Protein AF-A0A7C2REC6-F1 (afdb_monomer)

Radius of gyration: 18.26 Å; Cα contacts (8 Å, |Δi|>4): 108; chains: 1; bounding box: 52×28×47 Å

Sequence (125 aa):
MFRLRLKLELTFQQAFAVTCYAYLPFVLALILAFVVVLIKDPTSMQNPPMPNLGALLKPKATPAWLMGLATSIGVFPIWVLVLLATGFSAAARGLTWLKAFTWVVVIWVVWLLVKTGGIVISSYM

Foldseek 3Di:
DDPDPPQWPFDPVLLVVLLVVLLVLVVVVVVVLVVCVVVDDPVPVPDRPAFWQLSVDDPVVDDQLVSLVRRCGGDSNVSSLLSQLVSSCVRIPPQDSVNSSVVSVVVVVVVSVVVSVVSVVVVVD

Structure (mmCIF, N/CA/C/O backbone):
data_AF-A0A7C2REC6-F1
#
_entry.id   AF-A0A7C2REC6-F1
#
loop_
_atom_site.group_PDB
_atom_site.id
_atom_site.type_symbol
_atom_site.label_atom_id
_atom_site.label_alt_id
_atom_site.label_comp_id
_atom_site.label_asym_id
_atom_site.label_entity_id
_atom_site.label_seq_id
_atom_site.pdbx_PDB_ins_code
_atom_site.Cartn_x
_atom_site.Cartn_y
_atom_site.Cartn_z
_atom_site.occupancy
_atom_site.B_iso_or_eq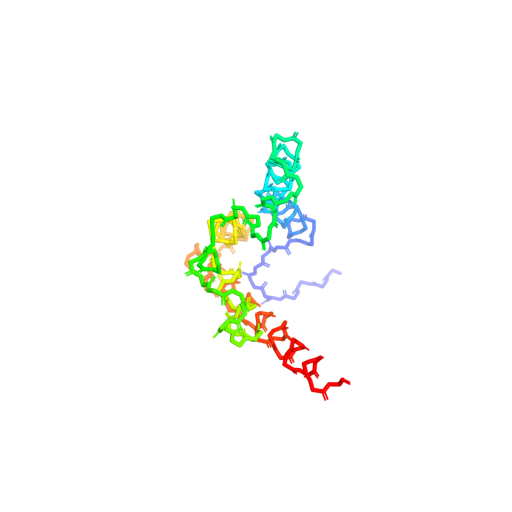uiv
_atom_site.auth_seq_id
_atom_site.auth_comp_id
_atom_site.auth_asym_id
_atom_site.auth_atom_id
_atom_site.pdbx_PDB_model_num
ATOM 1 N N . MET A 1 1 ? -32.490 5.037 11.040 1.00 40.16 1 MET A N 1
ATOM 2 C CA . MET A 1 1 ? -31.263 4.712 11.806 1.00 40.16 1 MET A CA 1
ATOM 3 C C . MET A 1 1 ? -31.004 3.206 11.693 1.00 40.16 1 MET A C 1
ATOM 5 O O . MET A 1 1 ? -31.470 2.446 12.528 1.00 40.16 1 MET A O 1
ATOM 9 N N . PHE A 1 2 ? -30.358 2.744 10.614 1.00 46.75 2 PHE A N 1
ATOM 10 C CA . PHE A 1 2 ? -30.145 1.310 10.360 1.00 46.75 2 PHE A CA 1
ATOM 11 C C . PHE A 1 2 ? -28.766 0.904 10.894 1.00 46.75 2 PHE A C 1
ATOM 13 O O . PHE A 1 2 ? -27.743 1.145 10.261 1.00 46.75 2 PHE A O 1
ATOM 20 N N . ARG A 1 3 ? -28.727 0.360 12.116 1.00 44.47 3 ARG A N 1
ATOM 21 C CA . ARG A 1 3 ? -27.504 -0.170 12.738 1.00 44.47 3 ARG A CA 1
ATOM 22 C C . ARG A 1 3 ? -27.352 -1.639 12.348 1.00 44.47 3 ARG A C 1
ATOM 24 O O . ARG A 1 3 ? -27.754 -2.533 13.090 1.00 44.47 3 ARG A O 1
ATOM 31 N N . LEU A 1 4 ? -26.801 -1.874 11.159 1.00 55.62 4 LEU A N 1
ATOM 32 C CA . LEU A 1 4 ? -26.419 -3.205 10.694 1.00 55.62 4 LEU A CA 1
ATOM 33 C C . LEU A 1 4 ? -25.227 -3.667 11.542 1.00 55.62 4 LEU A C 1
ATOM 35 O O . LEU A 1 4 ? -24.167 -3.048 11.537 1.00 55.62 4 LEU A O 1
ATOM 39 N N . ARG A 1 5 ? -25.440 -4.716 12.343 1.00 48.72 5 ARG A N 1
ATOM 40 C CA . ARG A 1 5 ? -24.487 -5.267 13.318 1.00 48.72 5 ARG A CA 1
ATOM 41 C C . ARG A 1 5 ? -23.332 -6.036 12.655 1.00 48.72 5 ARG A C 1
ATOM 43 O O . ARG A 1 5 ? -23.052 -7.170 13.026 1.00 48.72 5 ARG A O 1
ATOM 50 N N . LEU A 1 6 ? -22.620 -5.414 11.724 1.00 55.06 6 LEU A N 1
ATOM 51 C CA . LEU A 1 6 ? -21.215 -5.738 11.495 1.00 55.06 6 LEU A CA 1
ATOM 52 C C . LEU A 1 6 ? -20.456 -4.904 12.529 1.00 55.06 6 LEU A C 1
ATOM 54 O O . LEU A 1 6 ? -20.422 -3.684 12.423 1.00 55.06 6 LEU A O 1
ATOM 58 N N . LYS A 1 7 ? -19.957 -5.531 13.604 1.00 52.06 7 LYS A N 1
ATOM 59 C CA . LYS A 1 7 ? -19.240 -4.877 14.722 1.00 52.06 7 LYS A CA 1
ATOM 60 C C . LYS A 1 7 ? -17.866 -4.327 14.289 1.00 52.06 7 LYS A C 1
ATOM 62 O O . LYS A 1 7 ? -16.849 -4.643 14.892 1.00 52.06 7 LYS A O 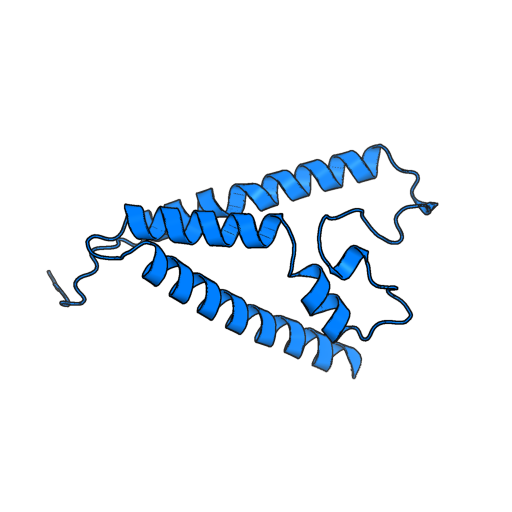1
ATOM 67 N N . LEU A 1 8 ? -17.834 -3.530 13.231 1.00 59.31 8 LEU A N 1
ATOM 68 C CA . LEU A 1 8 ? -16.699 -2.729 12.828 1.00 59.31 8 LEU A CA 1
ATOM 69 C C . LEU A 1 8 ? -17.244 -1.346 12.474 1.00 59.31 8 LEU A C 1
ATOM 71 O O . LEU A 1 8 ? -17.739 -1.118 11.374 1.00 59.31 8 LEU A O 1
ATOM 75 N N . GLU A 1 9 ? -17.238 -0.441 13.451 1.00 70.50 9 GLU A N 1
ATOM 76 C CA . GLU A 1 9 ? -17.633 0.956 13.252 1.00 70.50 9 GLU A CA 1
ATOM 77 C C . GLU A 1 9 ? -16.533 1.674 12.454 1.00 70.50 9 GLU A C 1
ATOM 79 O O . GLU A 1 9 ? -15.716 2.387 13.027 1.00 70.50 9 GLU A O 1
ATOM 84 N N . LEU A 1 10 ? -16.468 1.435 11.143 1.00 80.88 10 LEU A N 1
ATOM 85 C CA . LEU A 1 10 ? -15.601 2.168 10.224 1.00 80.88 10 LEU A CA 1
ATOM 86 C C . LEU A 1 10 ? -16.486 2.999 9.293 1.00 80.88 10 LEU A C 1
ATOM 88 O O . LEU A 1 10 ? -17.259 2.454 8.504 1.00 80.88 10 LEU A O 1
ATOM 92 N N . THR A 1 11 ? -16.403 4.323 9.391 1.00 87.94 11 THR A N 1
ATOM 93 C CA . THR A 1 11 ? -17.132 5.206 8.474 1.00 87.94 11 THR A CA 1
ATOM 94 C C . THR A 1 11 ? -16.413 5.291 7.129 1.00 87.94 11 THR A C 1
ATOM 96 O O . THR A 1 11 ? -15.195 5.122 7.043 1.00 87.94 11 THR A O 1
ATOM 99 N N . PHE A 1 12 ? -17.152 5.606 6.062 1.00 87.50 12 PHE A N 1
ATOM 100 C CA . PHE A 1 12 ? -16.550 5.842 4.745 1.00 87.50 12 PHE A CA 1
ATOM 101 C C . PHE A 1 12 ? -15.471 6.934 4.796 1.00 87.50 12 PHE A C 1
ATOM 103 O O . PHE A 1 12 ? -14.403 6.765 4.221 1.00 87.50 12 PHE A O 1
ATOM 110 N N . GLN A 1 13 ? -15.711 8.018 5.540 1.00 90.19 13 GLN A N 1
ATOM 111 C CA . GLN A 1 13 ? -14.751 9.113 5.685 1.00 90.19 13 GLN A CA 1
ATOM 112 C C . GLN A 1 13 ? -13.433 8.647 6.319 1.00 90.19 13 GLN A C 1
ATOM 114 O O . GLN A 1 13 ? -12.364 9.044 5.863 1.00 90.19 13 GLN A O 1
ATOM 119 N N . GLN A 1 14 ? -13.495 7.778 7.333 1.00 91.06 14 GLN A N 1
ATOM 120 C CA . GLN A 1 14 ? -12.300 7.187 7.937 1.00 91.06 14 GLN A CA 1
ATOM 121 C C . GLN A 1 14 ? -11.567 6.281 6.945 1.00 91.06 14 GLN A C 1
ATOM 123 O O . GLN A 1 14 ? -10.355 6.402 6.793 1.00 91.06 14 GLN A O 1
ATOM 128 N N . ALA A 1 15 ? -12.297 5.413 6.237 1.00 91.56 15 ALA A N 1
ATOM 129 C CA . ALA A 1 15 ? -11.717 4.520 5.236 1.00 91.56 15 ALA A CA 1
ATOM 130 C C . ALA A 1 15 ? -11.022 5.294 4.104 1.00 91.56 15 ALA A C 1
ATOM 132 O O . ALA A 1 15 ? -9.902 4.969 3.703 1.00 91.56 15 ALA A O 1
ATOM 133 N N . PHE A 1 16 ? -11.680 6.345 3.619 1.00 93.19 16 PHE A N 1
ATOM 134 C CA . PHE A 1 16 ? -11.171 7.221 2.577 1.00 93.19 16 PHE A CA 1
ATOM 135 C C . PHE A 1 16 ? -9.924 7.975 3.041 1.00 93.19 16 PHE A C 1
ATOM 137 O O . PHE A 1 16 ? -8.908 7.940 2.353 1.00 93.19 16 PHE A O 1
ATOM 144 N N . ALA A 1 17 ? -9.955 8.577 4.235 1.00 95.19 17 ALA A N 1
ATOM 145 C CA . ALA A 1 17 ? -8.797 9.263 4.799 1.00 95.19 17 ALA A CA 1
ATOM 146 C C . ALA A 1 17 ? -7.600 8.311 4.947 1.00 95.19 17 ALA A C 1
ATOM 148 O O . ALA A 1 17 ? -6.519 8.614 4.446 1.00 95.19 17 ALA A O 1
ATOM 149 N N . VAL A 1 18 ? -7.802 7.132 5.553 1.00 96.12 18 VAL A N 1
ATOM 150 C CA . VAL A 1 18 ? -6.758 6.100 5.683 1.00 96.12 18 VAL A CA 1
ATOM 151 C C . VAL A 1 18 ? -6.150 5.767 4.324 1.00 96.12 18 VAL A C 1
ATOM 153 O O . VAL A 1 18 ? -4.930 5.732 4.196 1.00 96.12 18 VAL A O 1
ATOM 156 N N . THR A 1 19 ? -6.985 5.582 3.301 1.00 95.44 19 THR A N 1
ATOM 157 C CA . THR A 1 19 ? -6.520 5.261 1.948 1.00 95.44 19 THR A CA 1
ATOM 158 C C . THR A 1 19 ? -5.693 6.404 1.357 1.00 95.44 19 THR A C 1
ATOM 160 O O . THR A 1 19 ? -4.574 6.170 0.911 1.00 95.44 19 THR A O 1
ATOM 163 N N . CYS A 1 20 ? -6.174 7.648 1.410 1.00 95.88 20 CYS A N 1
ATOM 164 C CA . CYS A 1 20 ? -5.444 8.807 0.889 1.00 95.88 20 CYS A CA 1
ATOM 165 C C . CYS A 1 20 ? -4.057 8.959 1.531 1.00 95.88 20 CYS A C 1
ATOM 167 O O . CYS A 1 20 ? -3.063 9.118 0.824 1.00 95.88 20 CYS A O 1
ATOM 169 N N . TYR A 1 21 ? -3.972 8.857 2.861 1.00 95.94 21 TYR A N 1
ATOM 170 C CA . TYR A 1 21 ? -2.696 8.985 3.569 1.00 95.94 21 TYR A CA 1
ATOM 171 C C . TYR A 1 21 ? -1.774 7.785 3.343 1.00 95.94 21 TYR A C 1
ATOM 173 O O . TYR A 1 21 ? -0.563 7.959 3.215 1.00 95.94 21 TYR A O 1
ATOM 181 N N . ALA A 1 22 ? -2.322 6.573 3.238 1.00 97.12 22 ALA A N 1
ATOM 182 C CA . ALA A 1 22 ? -1.516 5.382 3.007 1.00 97.12 22 ALA A CA 1
ATOM 183 C C . ALA A 1 22 ? -0.850 5.360 1.626 1.00 97.12 22 ALA A C 1
ATOM 185 O O . ALA A 1 22 ? 0.177 4.708 1.478 1.00 97.12 22 ALA A O 1
ATOM 186 N N . TYR A 1 23 ? -1.391 6.080 0.636 1.00 96.00 23 TYR A N 1
ATOM 187 C CA . TYR A 1 23 ? -0.822 6.180 -0.714 1.00 96.00 23 TYR A CA 1
ATOM 188 C C . TYR A 1 23 ? 0.232 7.289 -0.878 1.00 96.00 23 TYR A C 1
ATOM 190 O O . TYR A 1 23 ? 0.867 7.370 -1.932 1.00 96.00 23 TYR A O 1
ATOM 198 N N . LEU A 1 24 ? 0.500 8.100 0.154 1.00 96.06 24 LEU A N 1
ATOM 199 C CA . LEU A 1 24 ? 1.564 9.115 0.122 1.00 96.06 24 LEU A CA 1
ATOM 200 C C . LEU A 1 24 ? 2.955 8.582 -0.280 1.00 96.06 24 LEU A C 1
ATOM 202 O O . LEU A 1 24 ? 3.646 9.286 -1.019 1.00 96.06 24 LEU A O 1
ATOM 206 N N . PRO A 1 25 ? 3.385 7.359 0.097 1.00 94.94 25 PRO A N 1
ATOM 207 C CA . PRO A 1 25 ? 4.646 6.803 -0.388 1.00 94.94 25 PRO A CA 1
ATOM 208 C C . PRO A 1 25 ? 4.747 6.736 -1.916 1.00 94.94 25 PRO A C 1
ATOM 210 O O . PRO A 1 25 ? 5.834 6.922 -2.454 1.00 94.94 25 PRO A O 1
ATOM 213 N N . PHE A 1 26 ? 3.643 6.521 -2.640 1.00 91.94 26 PHE A N 1
ATOM 214 C CA . PHE A 1 26 ? 3.673 6.550 -4.106 1.00 91.94 26 PHE A CA 1
ATOM 215 C C . PHE A 1 26 ? 3.814 7.962 -4.666 1.00 91.94 26 PHE A C 1
ATOM 217 O O . PHE A 1 26 ? 4.474 8.137 -5.687 1.00 91.94 26 PHE A O 1
ATOM 224 N N . VAL A 1 27 ? 3.258 8.971 -3.994 1.00 93.62 27 VAL A N 1
ATOM 225 C CA . VAL A 1 27 ? 3.500 10.375 -4.357 1.00 93.62 27 VAL A CA 1
ATOM 226 C C . VAL A 1 27 ? 4.989 10.695 -4.208 1.00 93.62 27 VAL A C 1
ATOM 228 O O . VAL A 1 27 ? 5.590 11.257 -5.120 1.00 93.62 27 VAL A O 1
ATOM 231 N N . LEU A 1 28 ? 5.613 10.247 -3.113 1.00 92.25 28 LEU A N 1
ATOM 232 C CA . LEU A 1 28 ? 7.061 10.364 -2.922 1.00 92.25 28 LEU A CA 1
ATOM 233 C C . LEU A 1 28 ? 7.845 9.618 -4.010 1.00 92.25 28 LEU A C 1
ATOM 235 O O . LEU A 1 28 ? 8.791 10.173 -4.563 1.00 92.25 28 LEU A O 1
ATOM 239 N N . ALA A 1 29 ? 7.435 8.397 -4.365 1.00 88.38 29 ALA A N 1
ATOM 240 C CA . ALA A 1 29 ? 8.054 7.634 -5.449 1.00 88.38 29 ALA A CA 1
ATOM 241 C C . ALA A 1 29 ? 7.987 8.374 -6.793 1.00 88.38 29 ALA A C 1
ATOM 243 O O . ALA A 1 29 ? 8.950 8.351 -7.554 1.00 88.38 29 ALA A O 1
ATOM 244 N N . LEU A 1 30 ? 6.870 9.048 -7.076 1.00 88.50 30 LEU A N 1
ATOM 245 C CA . LEU A 1 30 ? 6.667 9.800 -8.310 1.00 88.50 30 LEU A CA 1
ATOM 246 C C . LEU A 1 30 ? 7.545 11.056 -8.362 1.00 88.50 30 LEU A C 1
ATOM 248 O O . LEU A 1 30 ? 8.162 11.323 -9.390 1.00 88.50 30 LEU A O 1
ATOM 252 N N . ILE A 1 31 ? 7.672 11.774 -7.242 1.00 91.31 31 ILE A N 1
ATOM 253 C CA . ILE A 1 31 ? 8.596 12.911 -7.117 1.00 91.31 31 ILE A CA 1
ATOM 254 C C . ILE A 1 31 ? 10.044 12.442 -7.311 1.00 91.31 31 ILE A C 1
ATOM 256 O O . ILE A 1 31 ? 10.785 13.044 -8.084 1.00 91.31 31 ILE A O 1
ATOM 260 N N . LEU A 1 32 ? 10.446 11.342 -6.665 1.00 88.31 32 LEU A N 1
ATOM 261 C CA . LEU A 1 32 ? 11.787 10.773 -6.825 1.00 88.31 32 LEU A CA 1
ATOM 262 C C . LEU A 1 32 ? 12.052 10.332 -8.266 1.00 88.31 32 LEU A C 1
ATOM 264 O O . LEU A 1 32 ? 13.110 10.637 -8.810 1.00 88.31 32 LEU A O 1
ATOM 268 N N . ALA A 1 33 ? 11.093 9.659 -8.904 1.00 83.69 33 ALA A N 1
ATOM 269 C CA . ALA A 1 33 ? 11.202 9.267 -10.304 1.00 83.69 33 ALA A CA 1
ATOM 270 C C . ALA A 1 33 ? 11.375 10.492 -11.212 1.00 83.69 33 ALA A C 1
ATOM 272 O O . ALA A 1 33 ? 12.229 10.476 -12.095 1.00 83.69 33 ALA A O 1
ATOM 273 N N . PHE A 1 34 ? 10.632 11.571 -10.957 1.00 85.50 34 PHE A N 1
ATOM 274 C CA . PHE A 1 34 ? 10.766 12.824 -11.696 1.00 85.50 34 PHE A CA 1
ATOM 275 C C . PHE A 1 34 ? 12.161 13.440 -11.529 1.00 85.50 34 PHE A C 1
ATOM 277 O O . PHE A 1 34 ? 12.804 13.783 -12.516 1.00 85.50 34 PHE A O 1
ATOM 284 N N . VAL A 1 35 ? 12.682 13.500 -10.300 1.00 87.81 35 VAL A N 1
ATOM 285 C CA . VAL A 1 35 ? 14.049 13.977 -10.030 1.00 87.81 35 VAL A CA 1
ATOM 286 C C . VAL A 1 35 ? 15.095 13.122 -10.755 1.00 87.81 35 VAL A C 1
ATOM 288 O O . VAL A 1 35 ? 16.016 13.664 -11.359 1.00 87.81 35 VAL A O 1
ATOM 291 N N . VAL A 1 36 ? 14.945 11.794 -10.761 1.00 83.50 36 VAL A N 1
ATOM 292 C CA . VAL A 1 36 ? 15.856 10.891 -11.485 1.00 83.50 36 VAL A CA 1
ATOM 293 C C . VAL A 1 36 ? 15.830 11.156 -12.990 1.00 83.50 36 VAL A C 1
ATOM 295 O O . VAL A 1 36 ? 16.888 11.162 -13.614 1.00 83.50 36 VAL A O 1
ATOM 298 N N . VAL A 1 37 ? 14.649 11.399 -13.564 1.00 83.00 37 VAL A N 1
ATOM 299 C CA . VAL A 1 37 ? 14.488 11.739 -14.987 1.00 83.00 37 VAL A CA 1
ATOM 300 C C . VAL A 1 37 ? 15.195 13.054 -15.329 1.00 83.00 37 VAL A C 1
ATOM 302 O O . VAL A 1 37 ? 15.796 13.152 -16.391 1.00 83.00 37 VAL A O 1
ATOM 305 N N . LEU A 1 38 ? 15.176 14.045 -14.433 1.00 84.88 38 LEU A N 1
ATOM 306 C CA . LEU A 1 38 ? 15.864 15.324 -14.652 1.00 84.88 38 LEU A CA 1
ATOM 307 C C . LEU A 1 38 ? 17.395 15.220 -14.577 1.00 84.88 38 LEU A C 1
ATOM 309 O O . LEU A 1 38 ? 18.086 16.030 -15.186 1.00 84.88 38 LEU A O 1
ATOM 313 N N . ILE A 1 39 ? 17.923 14.260 -13.813 1.00 84.69 39 ILE A N 1
ATOM 314 C CA . ILE A 1 39 ? 19.370 14.112 -13.579 1.00 84.69 39 ILE A CA 1
ATOM 315 C C . ILE A 1 39 ? 20.014 13.135 -14.575 1.00 84.69 39 ILE A C 1
ATOM 317 O O . ILE A 1 39 ? 21.197 13.269 -14.883 1.00 84.69 39 ILE A O 1
ATOM 321 N N . LYS A 1 40 ? 19.278 12.125 -15.057 1.00 75.44 40 LYS A N 1
ATOM 322 C CA . LYS A 1 40 ? 19.823 11.080 -15.936 1.00 75.44 40 LYS A CA 1
ATOM 323 C C . LYS A 1 40 ? 19.679 11.408 -17.420 1.00 75.44 40 LYS A C 1
ATOM 325 O O . LYS A 1 40 ? 18.618 11.830 -17.868 1.00 75.44 40 LYS A O 1
ATOM 330 N N . ASP A 1 41 ? 20.704 11.059 -18.199 1.00 72.94 41 ASP A N 1
ATOM 331 C CA . ASP A 1 41 ? 20.645 11.124 -19.660 1.00 72.94 41 ASP A CA 1
ATOM 332 C C . ASP A 1 41 ? 19.513 10.236 -20.219 1.00 72.94 41 ASP A C 1
ATOM 334 O O . ASP A 1 41 ? 19.376 9.082 -19.780 1.00 72.94 41 ASP A O 1
ATOM 338 N N . PRO A 1 42 ? 18.745 10.695 -21.232 1.00 65.38 42 PRO A N 1
ATOM 339 C CA . PRO A 1 42 ? 17.613 9.956 -21.808 1.00 65.38 42 PRO A CA 1
ATOM 340 C C . PRO A 1 42 ? 17.989 8.564 -22.331 1.00 65.38 42 PRO A C 1
ATOM 342 O O . PRO A 1 42 ? 17.185 7.633 -22.304 1.00 65.38 42 PRO A O 1
ATOM 345 N N . THR A 1 43 ? 19.237 8.399 -22.774 1.00 65.81 43 THR A N 1
ATOM 346 C CA . THR A 1 43 ? 19.788 7.138 -23.290 1.00 65.81 43 THR A CA 1
ATOM 347 C C . THR A 1 43 ? 19.981 6.078 -22.199 1.00 65.81 43 THR A C 1
ATOM 349 O O . THR A 1 43 ? 20.028 4.888 -22.503 1.00 65.81 43 THR A O 1
ATOM 352 N N . SER A 1 44 ? 20.028 6.482 -20.924 1.00 64.19 44 SER A N 1
ATOM 353 C CA . SER A 1 44 ? 20.201 5.600 -19.761 1.00 64.19 44 SER A CA 1
ATOM 354 C C . SER A 1 44 ? 18.881 5.151 -19.107 1.00 64.19 44 SER A C 1
ATOM 356 O O . SER A 1 44 ? 18.900 4.388 -18.139 1.00 64.19 44 SER A O 1
ATOM 358 N N . MET A 1 45 ? 17.725 5.584 -19.632 1.00 58.12 45 MET A N 1
ATOM 359 C CA . MET A 1 45 ? 16.400 5.366 -19.022 1.00 58.12 45 MET A CA 1
ATOM 360 C C . MET A 1 45 ? 15.689 4.066 -19.419 1.00 58.12 45 MET A C 1
ATOM 362 O O . MET A 1 45 ? 14.512 3.895 -19.107 1.00 58.12 45 MET A O 1
ATOM 366 N N . GLN A 1 46 ? 16.370 3.114 -20.064 1.00 60.50 46 GLN A N 1
ATOM 367 C CA . GLN A 1 46 ? 15.740 1.838 -20.442 1.00 60.50 46 GLN A CA 1
ATOM 368 C C . GLN A 1 46 ? 15.197 1.034 -19.248 1.00 60.50 46 GLN A C 1
ATOM 370 O O . GLN A 1 46 ? 14.307 0.214 -19.441 1.00 60.50 46 GLN A O 1
ATOM 375 N N . ASN A 1 47 ? 15.687 1.292 -18.032 1.00 60.81 47 ASN A N 1
ATOM 376 C CA . ASN A 1 47 ? 15.081 0.820 -16.791 1.00 60.81 47 ASN A CA 1
ATOM 377 C C . ASN A 1 47 ? 15.174 1.929 -15.730 1.00 60.81 47 ASN A C 1
ATOM 379 O O . ASN A 1 47 ? 16.268 2.184 -15.216 1.00 60.81 47 ASN A O 1
ATOM 383 N N . PRO A 1 48 ? 14.059 2.591 -15.372 1.00 60.69 48 PRO A N 1
ATOM 384 C CA . PRO A 1 48 ? 14.035 3.491 -14.228 1.00 60.69 48 PRO A CA 1
ATOM 385 C C . PRO A 1 48 ? 14.512 2.730 -12.978 1.00 60.69 48 PRO A C 1
ATOM 387 O O . PRO A 1 48 ? 14.022 1.623 -12.733 1.00 60.69 48 PRO A O 1
ATOM 390 N N . PRO A 1 49 ? 15.452 3.271 -12.181 1.00 63.16 49 PRO A N 1
ATOM 391 C CA . PRO A 1 49 ? 15.935 2.626 -10.965 1.00 63.16 49 PRO A CA 1
ATOM 392 C C . PRO A 1 49 ? 14.872 2.732 -9.868 1.00 63.16 49 PRO A C 1
ATOM 394 O O . PRO A 1 49 ? 14.963 3.542 -8.951 1.00 63.16 49 PRO A O 1
ATOM 397 N N . MET A 1 50 ? 13.820 1.930 -9.989 1.00 67.88 50 MET A N 1
ATOM 398 C CA . MET A 1 50 ? 12.796 1.794 -8.967 1.00 67.88 50 MET A CA 1
ATOM 399 C C . MET A 1 50 ? 13.191 0.625 -8.049 1.00 67.88 50 MET A C 1
ATOM 401 O O . MET A 1 50 ? 13.524 -0.444 -8.563 1.00 67.88 50 MET A O 1
ATOM 405 N N . PRO A 1 51 ? 13.161 0.773 -6.712 1.00 77.75 51 PRO A N 1
ATOM 406 C CA . PRO A 1 51 ? 13.538 -0.287 -5.775 1.00 77.75 51 PRO A CA 1
ATOM 407 C C . PRO A 1 51 ? 12.443 -1.368 -5.696 1.00 77.75 51 PRO A C 1
ATOM 409 O O . PRO A 1 51 ? 11.649 -1.428 -4.751 1.00 77.75 51 PRO A O 1
ATOM 412 N N . ASN A 1 52 ? 12.374 -2.203 -6.732 1.00 84.25 52 ASN A N 1
ATOM 413 C CA . ASN A 1 52 ? 11.475 -3.346 -6.861 1.00 84.25 52 ASN A CA 1
ATOM 414 C C . ASN A 1 52 ? 12.214 -4.558 -7.452 1.00 84.25 52 ASN A C 1
ATOM 416 O O . ASN A 1 52 ? 13.302 -4.424 -8.010 1.00 84.25 52 ASN A O 1
ATOM 420 N N . LEU A 1 53 ? 11.620 -5.747 -7.336 1.00 82.19 53 LEU A N 1
ATOM 421 C CA . LEU A 1 53 ? 12.224 -6.981 -7.852 1.00 82.19 53 LEU A CA 1
ATOM 422 C C . LEU A 1 53 ? 12.343 -6.981 -9.383 1.00 82.19 53 LEU A C 1
ATOM 424 O O . LEU A 1 53 ? 13.235 -7.623 -9.929 1.00 82.19 53 LEU A O 1
ATOM 428 N N . GLY A 1 54 ? 11.483 -6.239 -10.082 1.00 79.94 54 GLY A N 1
ATOM 429 C CA . GLY A 1 54 ? 11.528 -6.090 -11.538 1.00 79.94 54 GLY A CA 1
ATOM 430 C C . GLY A 1 54 ? 12.806 -5.420 -12.043 1.00 79.94 54 GLY A C 1
ATOM 431 O O . GLY A 1 54 ? 13.268 -5.756 -13.128 1.00 79.94 54 GLY A O 1
ATOM 432 N N . ALA A 1 55 ? 13.427 -4.549 -11.244 1.00 80.06 55 ALA A N 1
ATOM 433 C CA . ALA A 1 55 ? 14.704 -3.920 -11.582 1.00 80.06 55 ALA A CA 1
ATOM 434 C C . ALA A 1 55 ? 15.870 -4.924 -11.672 1.00 80.06 55 ALA A C 1
ATOM 436 O O . ALA A 1 55 ? 16.884 -4.627 -12.300 1.00 80.06 55 ALA A O 1
ATOM 437 N N . LEU A 1 56 ? 15.725 -6.113 -11.076 1.00 81.38 56 LEU A N 1
ATOM 438 C CA . LEU A 1 56 ? 16.712 -7.196 -11.149 1.00 81.38 56 LEU A CA 1
ATOM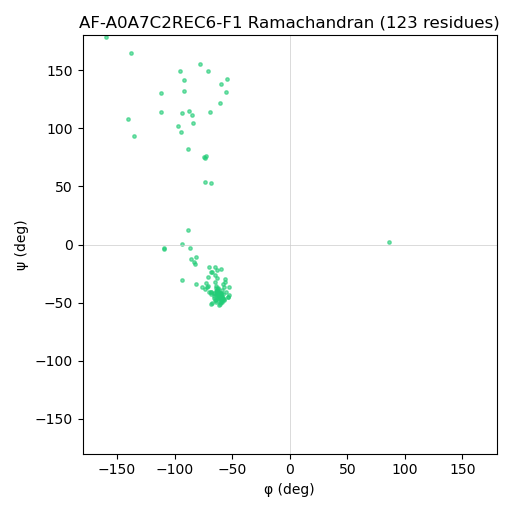 439 C C . LEU A 1 56 ? 16.534 -8.077 -12.397 1.00 81.38 56 LEU A C 1
ATOM 441 O O . LEU A 1 56 ? 17.408 -8.885 -12.712 1.00 81.38 56 LEU A O 1
ATOM 445 N N . LEU A 1 57 ? 15.407 -7.949 -13.102 1.00 82.25 57 LEU A N 1
ATOM 446 C CA . LEU A 1 57 ? 15.067 -8.772 -14.260 1.00 82.25 57 LEU A CA 1
ATOM 447 C C . LEU A 1 57 ? 15.473 -8.085 -15.570 1.00 82.25 57 LEU A C 1
ATOM 449 O O . LEU A 1 57 ? 15.465 -6.861 -15.691 1.00 82.25 57 LEU A O 1
ATOM 453 N N . LYS A 1 58 ? 15.822 -8.890 -16.581 1.00 79.94 58 LYS A N 1
ATOM 454 C CA . LYS A 1 58 ? 16.166 -8.402 -17.926 1.00 79.94 58 LYS A CA 1
ATOM 455 C C . LYS A 1 58 ? 14.875 -8.221 -18.741 1.00 79.94 58 LYS A C 1
ATOM 457 O O . LYS A 1 58 ? 14.309 -9.232 -19.155 1.00 79.94 58 LYS A O 1
ATOM 462 N N . PRO A 1 59 ? 14.444 -6.988 -19.081 1.00 72.12 59 PRO A N 1
ATOM 463 C CA . PRO A 1 59 ? 13.114 -6.746 -19.657 1.00 72.12 59 PRO A CA 1
ATOM 464 C C . PRO A 1 59 ? 12.833 -7.511 -20.955 1.00 72.12 59 PRO A C 1
ATOM 466 O O . PRO A 1 59 ? 11.711 -7.938 -21.190 1.00 72.12 59 PRO A O 1
ATOM 469 N N . LYS A 1 60 ? 13.861 -7.718 -21.789 1.00 77.00 60 LYS A N 1
ATOM 470 C CA . LYS A 1 60 ? 13.742 -8.431 -23.074 1.00 77.00 60 LYS A CA 1
ATOM 471 C C . LYS A 1 60 ? 13.800 -9.957 -22.956 1.00 77.00 60 LYS A C 1
ATOM 473 O O . LYS A 1 60 ? 13.476 -10.643 -23.915 1.00 77.00 60 LYS A O 1
ATOM 478 N N . ALA A 1 61 ? 14.246 -10.484 -21.816 1.00 83.12 61 ALA A N 1
ATOM 479 C CA . ALA A 1 61 ? 14.392 -11.922 -21.583 1.00 83.12 61 ALA A CA 1
ATOM 480 C C . ALA A 1 61 ? 13.356 -12.468 -20.586 1.00 83.12 61 ALA A C 1
ATOM 482 O O . ALA A 1 61 ? 13.329 -13.665 -20.316 1.00 83.12 61 ALA A O 1
ATOM 483 N N . THR A 1 62 ? 12.523 -11.601 -20.009 1.00 83.69 62 THR A N 1
ATOM 484 C CA . THR A 1 62 ? 11.534 -11.960 -18.994 1.00 83.69 62 THR A CA 1
ATOM 485 C C . THR A 1 62 ? 10.124 -11.812 -19.571 1.00 83.69 62 THR A C 1
ATOM 487 O O . THR A 1 62 ? 9.808 -10.754 -20.115 1.00 83.69 62 THR A O 1
ATOM 490 N N . PRO A 1 63 ? 9.249 -12.827 -19.439 1.00 85.50 63 PRO A N 1
ATOM 491 C CA . PRO A 1 63 ? 7.854 -12.719 -19.859 1.00 85.50 63 PRO A CA 1
ATOM 492 C C . PRO A 1 63 ? 7.143 -11.512 -19.229 1.00 85.50 63 PRO A C 1
ATOM 494 O O . PRO A 1 63 ? 7.335 -11.223 -18.046 1.00 85.50 63 PRO A O 1
ATOM 497 N N . ALA A 1 64 ? 6.272 -10.841 -19.990 1.00 82.06 64 ALA A N 1
ATOM 498 C CA . ALA A 1 64 ? 5.588 -9.616 -19.555 1.00 82.06 64 ALA A CA 1
ATOM 499 C C . ALA A 1 64 ? 4.784 -9.797 -18.252 1.00 82.06 64 ALA A C 1
ATOM 501 O O . ALA A 1 64 ? 4.780 -8.917 -17.391 1.00 82.06 64 ALA A O 1
ATOM 502 N N . TRP A 1 65 ? 4.163 -10.965 -18.063 1.00 81.25 65 TRP A N 1
ATOM 503 C CA . TRP A 1 65 ? 3.431 -11.300 -16.838 1.00 81.25 65 TRP A CA 1
ATOM 504 C C . TRP A 1 65 ? 4.346 -11.353 -15.606 1.00 81.25 65 TRP A C 1
ATOM 506 O O . TRP A 1 65 ? 3.991 -10.841 -14.542 1.00 81.25 65 TRP A O 1
ATOM 516 N N . LEU A 1 66 ? 5.552 -11.909 -15.760 1.00 84.31 66 LEU A N 1
ATOM 517 C CA . LEU A 1 66 ? 6.542 -12.024 -14.693 1.00 84.31 66 LEU A CA 1
ATOM 518 C C . LEU A 1 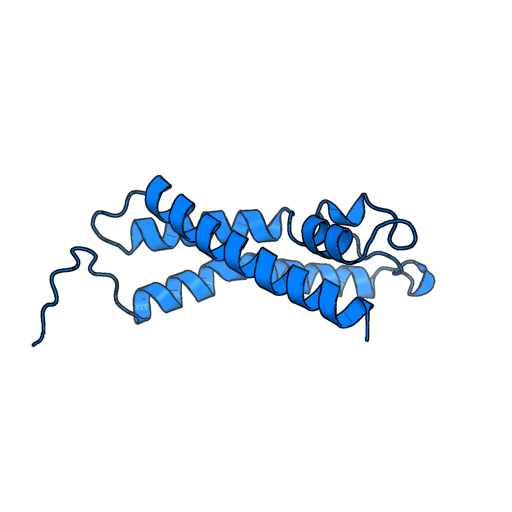66 ? 7.179 -10.662 -14.394 1.00 84.31 66 LEU A C 1
ATOM 520 O O . LEU A 1 66 ? 7.357 -10.316 -13.228 1.00 84.31 66 LEU A O 1
ATOM 524 N N . MET A 1 67 ? 7.425 -9.848 -15.426 1.00 85.62 67 MET A N 1
ATOM 525 C CA . MET A 1 67 ? 7.820 -8.444 -15.256 1.00 85.62 67 MET A CA 1
ATOM 526 C C . MET A 1 67 ? 6.757 -7.644 -14.488 1.00 85.62 67 MET A C 1
ATOM 528 O O . MET A 1 67 ? 7.088 -6.884 -13.576 1.00 85.62 67 MET A O 1
ATOM 532 N N . GLY A 1 68 ? 5.470 -7.836 -14.795 1.00 81.50 68 GLY A N 1
ATOM 533 C CA . GLY A 1 68 ? 4.362 -7.179 -14.096 1.00 81.50 68 GLY A CA 1
ATOM 534 C C . GLY A 1 68 ? 4.269 -7.553 -12.611 1.00 81.50 68 GLY A C 1
ATOM 535 O O . GLY A 1 68 ? 4.017 -6.686 -11.769 1.00 81.50 68 GLY A O 1
ATOM 536 N N . LEU A 1 69 ? 4.524 -8.820 -12.270 1.00 83.50 69 LEU A N 1
ATOM 537 C CA . LEU A 1 69 ? 4.594 -9.282 -10.880 1.00 83.50 69 LEU A CA 1
ATOM 538 C C . LEU A 1 69 ? 5.810 -8.709 -10.154 1.00 83.50 69 LEU 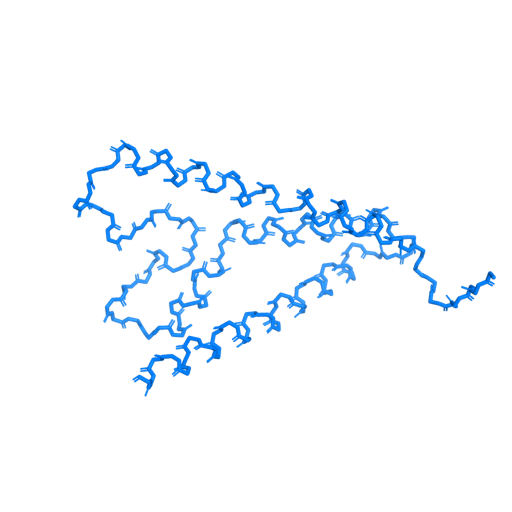A C 1
ATOM 540 O O . LEU A 1 69 ? 5.672 -8.107 -9.091 1.00 83.50 69 LEU A O 1
ATOM 544 N N . ALA A 1 70 ? 6.994 -8.849 -10.746 1.00 83.56 70 ALA A N 1
ATOM 545 C CA . ALA A 1 70 ? 8.245 -8.440 -10.122 1.00 83.56 70 ALA A CA 1
ATOM 546 C C . ALA A 1 70 ? 8.309 -6.924 -9.878 1.00 83.56 70 ALA A C 1
ATOM 548 O O . ALA A 1 70 ? 8.780 -6.478 -8.835 1.00 83.56 70 ALA A O 1
ATOM 549 N N . THR A 1 71 ? 7.772 -6.113 -10.792 1.00 83.50 71 THR A N 1
ATOM 550 C CA . THR A 1 71 ? 7.676 -4.655 -10.596 1.00 83.50 71 THR A CA 1
ATOM 551 C C . THR A 1 71 ? 6.682 -4.258 -9.505 1.00 83.50 71 THR A C 1
ATOM 553 O O . THR A 1 71 ? 6.816 -3.186 -8.914 1.00 83.50 71 THR A O 1
ATOM 556 N N . SER A 1 72 ? 5.705 -5.117 -9.204 1.00 81.88 72 SER A N 1
ATOM 557 C CA . SER A 1 72 ? 4.709 -4.868 -8.160 1.00 81.88 72 SER A CA 1
ATOM 558 C C . SER A 1 72 ? 5.219 -5.218 -6.756 1.00 81.88 72 SER A C 1
ATOM 560 O O . SER A 1 72 ? 4.648 -4.748 -5.776 1.00 81.88 72 SER A O 1
ATOM 562 N N . ILE A 1 73 ? 6.303 -5.992 -6.640 1.00 85.62 73 ILE A N 1
ATOM 563 C CA . ILE A 1 73 ? 6.953 -6.310 -5.364 1.00 85.62 73 ILE A CA 1
ATOM 564 C C . ILE A 1 73 ? 8.136 -5.358 -5.171 1.00 85.62 73 ILE A C 1
ATOM 566 O O . ILE A 1 73 ? 9.198 -5.524 -5.768 1.00 85.62 73 ILE A O 1
ATOM 570 N N . GLY A 1 74 ? 7.953 -4.342 -4.332 1.00 87.38 74 GLY A N 1
ATOM 571 C CA . GLY A 1 74 ? 8.984 -3.352 -4.035 1.00 87.38 74 GLY A CA 1
ATOM 572 C C . GLY A 1 74 ? 8.730 -2.607 -2.733 1.00 87.38 74 GLY A C 1
ATOM 573 O O . GLY A 1 74 ? 7.716 -2.824 -2.066 1.00 87.38 74 GLY A O 1
ATOM 574 N N . VAL A 1 75 ? 9.648 -1.701 -2.392 1.00 89.75 75 VAL A N 1
ATOM 575 C CA . VAL A 1 75 ? 9.621 -0.972 -1.111 1.00 89.75 75 VAL A CA 1
ATOM 576 C C . VAL A 1 75 ? 8.342 -0.140 -0.962 1.00 89.75 75 VAL A C 1
ATOM 578 O O . VAL A 1 75 ? 7.700 -0.189 0.083 1.00 89.75 75 VAL A O 1
ATOM 581 N N . PHE A 1 76 ? 7.914 0.568 -2.014 1.00 91.44 76 PHE A N 1
ATOM 582 C CA . PHE A 1 76 ? 6.725 1.429 -1.952 1.00 91.44 76 PHE A CA 1
ATOM 583 C C . PHE A 1 76 ? 5.406 0.656 -1.789 1.00 91.44 76 PHE A C 1
ATOM 585 O O . PHE A 1 76 ? 4.674 0.980 -0.857 1.00 91.44 76 PHE A O 1
ATOM 592 N N . PRO A 1 77 ? 5.088 -0.379 -2.598 1.00 91.75 77 PRO A N 1
ATOM 593 C CA . PRO A 1 77 ? 3.899 -1.201 -2.368 1.00 91.75 77 PRO A CA 1
ATOM 594 C C . PRO A 1 77 ? 3.829 -1.772 -0.949 1.00 91.75 77 PRO A C 1
ATOM 596 O O . PRO A 1 77 ? 2.792 -1.665 -0.304 1.00 91.75 77 PRO A O 1
ATOM 599 N N . ILE A 1 78 ? 4.938 -2.314 -0.432 1.00 92.81 78 ILE A N 1
ATOM 600 C CA . ILE A 1 78 ? 4.994 -2.869 0.929 1.00 92.81 78 ILE A CA 1
ATOM 601 C C . ILE A 1 78 ? 4.708 -1.781 1.967 1.00 92.81 78 ILE A C 1
ATOM 603 O O . ILE A 1 78 ? 3.925 -1.999 2.892 1.00 92.81 78 ILE A O 1
ATOM 607 N N . TRP A 1 79 ? 5.285 -0.592 1.789 1.00 95.31 79 TRP A N 1
ATOM 608 C CA . TRP A 1 79 ? 5.032 0.547 2.664 1.00 95.31 79 TRP A CA 1
ATOM 609 C C . TRP A 1 79 ? 3.546 0.936 2.678 1.00 95.31 79 TRP A C 1
ATOM 611 O O . TRP A 1 79 ? 2.964 1.090 3.753 1.00 95.31 79 TRP A O 1
ATOM 621 N N . VAL A 1 80 ? 2.897 1.003 1.512 1.00 96.19 80 VAL A N 1
ATOM 622 C CA . VAL A 1 80 ? 1.453 1.277 1.417 1.00 96.19 80 VAL A CA 1
ATOM 623 C C . VAL A 1 80 ? 0.631 0.210 2.145 1.00 96.19 80 VAL A C 1
ATOM 625 O O . VAL A 1 80 ? -0.266 0.561 2.909 1.00 96.19 80 VAL A O 1
ATOM 628 N N . LEU A 1 81 ? 0.950 -1.080 1.986 1.00 96.19 81 LEU A N 1
ATOM 629 C CA . LEU A 1 81 ? 0.241 -2.170 2.677 1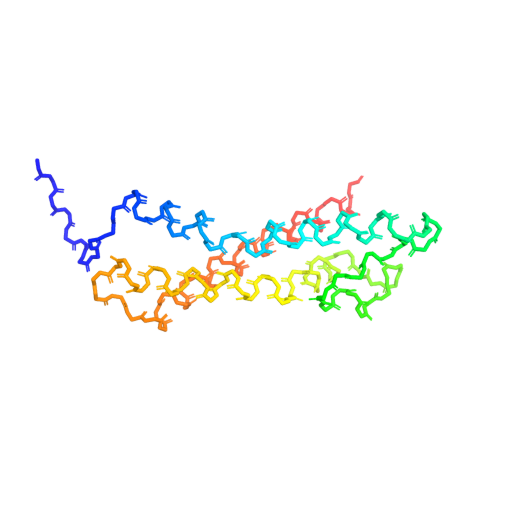.00 96.19 81 LEU A CA 1
ATOM 630 C C . LEU A 1 81 ? 0.341 -2.042 4.205 1.00 96.19 81 LEU A C 1
ATOM 632 O O . LEU A 1 81 ? -0.657 -2.206 4.910 1.00 96.19 81 LEU A O 1
ATOM 636 N N . VAL A 1 82 ? 1.5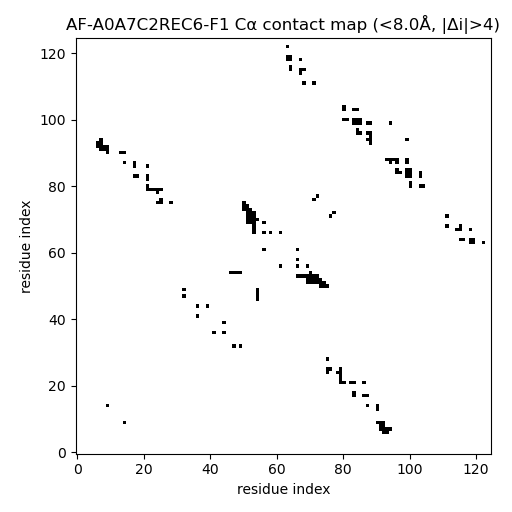28 -1.704 4.719 1.00 96.81 82 VAL A N 1
ATOM 637 C CA . VAL A 1 82 ? 1.757 -1.484 6.155 1.00 96.81 82 VAL A CA 1
ATOM 638 C C . VAL A 1 82 ? 0.984 -0.265 6.664 1.00 96.81 82 VAL A C 1
ATOM 640 O O . VAL A 1 82 ? 0.380 -0.334 7.738 1.00 96.81 82 VAL A O 1
ATOM 643 N N . LEU A 1 83 ? 0.949 0.836 5.906 1.00 97.44 83 LEU A N 1
ATOM 644 C CA . LEU A 1 83 ? 0.196 2.037 6.285 1.00 97.44 83 LEU A CA 1
ATOM 645 C C . LEU A 1 83 ? -1.315 1.806 6.249 1.00 97.44 83 LEU A C 1
ATOM 647 O O . LEU A 1 83 ? -2.005 2.234 7.172 1.00 97.44 83 LEU A O 1
ATOM 651 N N . LEU A 1 84 ? -1.826 1.091 5.244 1.00 96.88 84 LEU A N 1
ATOM 652 C CA . LEU A 1 84 ? -3.236 0.705 5.176 1.00 96.88 84 LEU A CA 1
ATOM 653 C C . LEU A 1 84 ? -3.615 -0.161 6.379 1.00 96.88 84 LEU A C 1
ATOM 655 O O . LEU A 1 84 ? -4.583 0.146 7.070 1.00 96.88 84 LEU A O 1
ATOM 659 N N . ALA A 1 85 ? -2.835 -1.203 6.678 1.00 96.69 85 ALA A N 1
ATOM 660 C CA . ALA A 1 85 ? -3.086 -2.063 7.832 1.00 96.69 85 ALA A CA 1
ATOM 661 C C . ALA A 1 85 ? -3.084 -1.271 9.145 1.00 96.69 85 ALA A C 1
ATOM 663 O O . ALA A 1 85 ? -3.997 -1.411 9.960 1.00 96.69 85 ALA A O 1
ATOM 664 N N . THR A 1 86 ? -2.101 -0.385 9.313 1.00 96.69 86 THR A N 1
ATOM 665 C CA . THR A 1 86 ? -1.991 0.491 10.483 1.00 96.69 86 THR A CA 1
ATOM 666 C C . THR A 1 86 ? -3.194 1.423 10.595 1.00 96.69 86 THR A C 1
ATOM 668 O O . THR A 1 86 ? -3.869 1.419 11.623 1.00 96.69 86 THR A O 1
ATOM 671 N N . GLY A 1 87 ? -3.529 2.154 9.531 1.00 94.62 87 GLY A N 1
ATOM 672 C CA . GLY A 1 87 ? -4.643 3.100 9.518 1.00 94.62 87 GLY A CA 1
ATOM 673 C C . GLY A 1 87 ? -5.999 2.430 9.736 1.00 94.62 87 GLY A C 1
ATOM 674 O O . GLY A 1 87 ? -6.797 2.917 10.536 1.00 94.62 87 GLY A O 1
ATOM 675 N N . PHE A 1 88 ? -6.248 1.275 9.112 1.00 93.94 88 PHE A N 1
ATOM 676 C CA . PHE A 1 88 ? -7.485 0.527 9.336 1.00 93.94 88 PHE A CA 1
ATOM 677 C C . PHE A 1 88 ? -7.558 -0.050 10.746 1.00 93.94 88 PHE A C 1
ATOM 679 O O . PHE A 1 88 ? -8.615 0.025 11.360 1.00 93.94 88 PHE A O 1
ATOM 686 N N . SER A 1 89 ? -6.457 -0.574 11.291 1.00 93.69 89 SER A N 1
ATOM 687 C CA . SER A 1 89 ? -6.439 -1.073 12.673 1.00 93.69 89 SER A CA 1
ATOM 688 C C . SER A 1 89 ? -6.655 0.031 13.713 1.00 93.69 89 SER A C 1
ATOM 690 O O . SER A 1 89 ? -7.286 -0.210 14.737 1.00 93.69 89 SER A O 1
ATOM 692 N N . ALA A 1 90 ? -6.190 1.254 13.434 1.00 92.44 90 ALA A N 1
ATOM 693 C CA . ALA A 1 90 ? -6.402 2.412 14.295 1.00 92.44 90 ALA A CA 1
ATOM 694 C C . ALA A 1 90 ? -7.829 2.978 14.187 1.00 92.44 90 ALA A C 1
ATOM 696 O O . ALA A 1 90 ? -8.396 3.422 15.184 1.00 92.44 90 ALA A O 1
ATOM 697 N N . ALA A 1 91 ? -8.419 2.969 12.988 1.00 90.00 91 ALA A N 1
ATOM 698 C CA . ALA A 1 91 ? -9.752 3.520 12.746 1.00 90.00 91 ALA A CA 1
ATOM 699 C C . ALA A 1 91 ? -10.887 2.558 13.138 1.00 90.00 91 ALA A C 1
ATOM 701 O O . ALA A 1 91 ? -11.945 2.999 13.586 1.00 90.00 91 ALA A O 1
ATOM 702 N N . ALA A 1 92 ? -10.686 1.250 12.972 1.00 88.19 92 ALA A N 1
ATOM 703 C CA . ALA A 1 92 ? -11.703 0.237 13.211 1.00 88.19 92 ALA A CA 1
ATOM 704 C C . ALA A 1 92 ? -11.626 -0.339 14.631 1.00 88.19 92 ALA A C 1
ATOM 706 O O . ALA A 1 92 ? -10.721 -1.102 14.975 1.00 88.19 92 ALA A O 1
ATOM 707 N N . ARG A 1 93 ? -12.649 -0.069 15.448 1.00 81.38 93 ARG A N 1
ATOM 708 C CA . ARG A 1 93 ? -12.769 -0.684 16.778 1.00 81.38 93 ARG A CA 1
ATOM 709 C C . ARG A 1 93 ? -12.851 -2.211 16.675 1.00 81.38 93 ARG A C 1
ATOM 711 O O . ARG A 1 93 ? -13.771 -2.744 16.062 1.00 81.38 93 ARG A O 1
ATOM 718 N N . GLY A 1 94 ? -11.915 -2.905 17.323 1.00 82.62 94 GLY A N 1
ATOM 719 C CA . GLY A 1 94 ? -11.884 -4.371 17.403 1.00 82.62 94 GLY A CA 1
ATOM 720 C C . GLY A 1 94 ? -11.185 -5.078 16.234 1.00 82.62 94 GLY A C 1
ATOM 721 O O . GLY A 1 94 ? -11.119 -6.310 16.232 1.00 82.62 94 GLY A O 1
ATOM 722 N N . LEU A 1 95 ? -10.633 -4.339 15.264 1.00 87.44 95 LE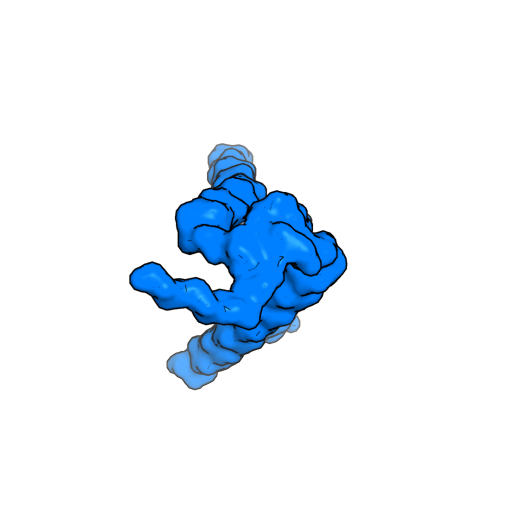U A N 1
ATOM 723 C CA . LEU A 1 95 ? -9.793 -4.911 14.215 1.00 87.44 95 LEU A CA 1
ATOM 724 C C . LEU A 1 95 ? -8.338 -4.957 14.685 1.00 87.44 95 LEU A C 1
ATOM 726 O O . LEU A 1 95 ? -7.704 -3.926 14.882 1.00 87.44 95 LEU A O 1
ATOM 730 N N . THR A 1 96 ? -7.781 -6.156 14.846 1.00 92.69 96 THR A N 1
ATOM 731 C CA . THR A 1 96 ? -6.350 -6.284 15.142 1.00 92.69 96 THR A CA 1
ATOM 732 C C . THR A 1 96 ? -5.519 -5.920 13.913 1.00 92.69 96 THR A C 1
ATOM 734 O O . THR A 1 96 ? -5.933 -6.175 12.779 1.00 92.69 96 THR A O 1
ATOM 737 N N . TRP A 1 97 ? -4.317 -5.379 14.131 1.00 93.88 97 TRP A N 1
ATOM 738 C CA . TRP A 1 97 ? -3.395 -5.012 13.049 1.00 93.88 97 TRP A CA 1
ATOM 739 C C . TRP A 1 97 ? -3.130 -6.170 12.084 1.00 93.88 97 TRP A C 1
ATOM 741 O O . TRP A 1 97 ? -3.224 -5.995 10.874 1.00 93.88 97 TRP A O 1
ATOM 751 N N . LEU A 1 98 ? -2.908 -7.379 12.612 1.00 93.88 98 LEU A N 1
ATOM 752 C CA . LEU A 1 98 ? -2.661 -8.559 11.784 1.00 93.88 98 LEU A CA 1
ATOM 753 C C . LEU A 1 98 ? -3.866 -8.904 10.896 1.00 93.88 98 LEU A C 1
ATOM 755 O O . LEU A 1 98 ? -3.683 -9.189 9.720 1.00 93.88 98 LEU A O 1
ATOM 759 N N . LYS A 1 99 ? -5.099 -8.812 11.418 1.00 91.88 99 LYS A N 1
ATOM 760 C CA . LYS A 1 99 ? -6.314 -9.033 10.614 1.00 91.88 99 LYS A CA 1
ATOM 761 C C . LYS A 1 99 ? -6.463 -7.969 9.529 1.00 91.88 99 LYS A C 1
ATOM 763 O O . LYS A 1 99 ? -6.795 -8.314 8.399 1.00 91.88 99 LYS A O 1
ATOM 768 N N . ALA A 1 100 ? -6.210 -6.700 9.859 1.00 92.62 100 ALA A N 1
ATOM 769 C CA . ALA A 1 100 ? -6.217 -5.613 8.882 1.00 92.62 100 ALA A CA 1
ATOM 770 C C . ALA A 1 100 ? -5.192 -5.873 7.769 1.00 92.62 100 ALA A C 1
ATOM 772 O O . ALA A 1 100 ? -5.535 -5.818 6.592 1.00 92.62 100 ALA A O 1
ATOM 773 N N . PHE A 1 101 ? -3.963 -6.233 8.144 1.00 95.88 101 PHE A N 1
ATOM 774 C CA . PHE A 1 101 ? -2.893 -6.556 7.209 1.00 95.88 101 PHE A CA 1
ATOM 775 C C . PHE A 1 101 ? -3.252 -7.738 6.309 1.00 95.88 101 PHE A C 1
ATOM 777 O O . PHE A 1 101 ? -3.111 -7.631 5.096 1.00 95.88 101 PHE A O 1
ATOM 784 N N . THR A 1 102 ? -3.791 -8.831 6.859 1.00 94.88 102 THR A N 1
ATOM 785 C CA . THR A 1 102 ? -4.235 -9.981 6.058 1.00 94.88 102 THR A CA 1
ATOM 786 C C . THR A 1 102 ? -5.273 -9.573 5.017 1.00 94.88 102 THR A C 1
ATOM 788 O O . THR A 1 102 ? -5.115 -9.910 3.848 1.00 94.88 102 THR A O 1
ATOM 791 N N . TRP A 1 103 ? -6.301 -8.811 5.400 1.00 93.56 103 TRP A N 1
ATOM 792 C CA . TRP A 1 103 ? -7.325 -8.353 4.455 1.00 93.56 103 TRP A CA 1
ATOM 793 C C . TRP A 1 103 ? -6.757 -7.445 3.364 1.00 93.56 103 TRP A C 1
ATOM 795 O O . TRP A 1 103 ? -7.072 -7.629 2.188 1.00 93.56 103 TRP A O 1
ATOM 805 N N . VAL A 1 104 ? -5.891 -6.504 3.743 1.00 95.06 104 VAL A N 1
ATOM 806 C CA . VAL A 1 104 ? -5.218 -5.586 2.816 1.00 95.06 104 VAL A CA 1
ATOM 807 C C . VAL A 1 104 ? -4.304 -6.342 1.841 1.00 95.06 104 VAL A C 1
ATOM 809 O O . VAL A 1 104 ? -4.285 -6.045 0.649 1.00 95.06 104 VAL A O 1
ATOM 812 N N . VAL A 1 105 ? -3.577 -7.357 2.308 1.00 95.38 105 VAL A N 1
ATOM 813 C CA . VAL A 1 105 ? -2.737 -8.196 1.444 1.00 95.38 105 VAL A CA 1
ATOM 814 C C . VAL A 1 105 ? -3.590 -9.055 0.515 1.00 95.38 105 VAL A C 1
ATOM 816 O O . VAL A 1 105 ? -3.280 -9.139 -0.667 1.00 95.38 105 VAL A O 1
ATOM 819 N N . VAL A 1 106 ? -4.680 -9.655 1.002 1.00 95.88 106 VAL A N 1
ATOM 820 C CA . VAL A 1 106 ? -5.581 -10.469 0.169 1.00 95.88 106 VAL A CA 1
ATOM 821 C C . VAL A 1 106 ? -6.163 -9.639 -0.972 1.00 95.88 106 VAL A C 1
ATOM 823 O O . VAL A 1 106 ? -6.067 -10.051 -2.127 1.00 95.88 106 VAL A O 1
ATOM 826 N N . ILE A 1 107 ? -6.711 -8.454 -0.683 1.00 94.31 107 ILE A N 1
ATOM 827 C CA . ILE A 1 107 ? -7.276 -7.593 -1.732 1.00 94.31 107 ILE A CA 1
ATOM 828 C C . ILE A 1 107 ? -6.198 -7.118 -2.715 1.00 94.31 107 ILE A C 1
ATOM 830 O O . ILE A 1 107 ? -6.446 -7.054 -3.919 1.00 94.31 107 ILE A O 1
ATOM 834 N N . TRP A 1 108 ? -4.980 -6.861 -2.230 1.00 94.12 108 TRP A N 1
ATOM 835 C CA . TRP A 1 108 ? -3.846 -6.510 -3.078 1.00 94.12 108 TRP A CA 1
ATOM 836 C C . TRP A 1 108 ? -3.420 -7.665 -3.991 1.00 94.12 108 TRP A C 1
ATOM 838 O O . TRP A 1 108 ? -3.233 -7.446 -5.183 1.00 94.12 108 TRP A O 1
ATOM 848 N N . VAL A 1 109 ? -3.337 -8.900 -3.485 1.00 92.75 109 VAL A N 1
ATOM 849 C CA . VAL A 1 109 ? -3.028 -10.093 -4.294 1.00 92.75 109 VAL A CA 1
ATOM 850 C C . VAL A 1 109 ? -4.097 -10.321 -5.361 1.00 92.75 109 VAL A C 1
ATOM 852 O O . VAL A 1 109 ? -3.759 -10.571 -6.515 1.00 92.75 109 VAL A O 1
ATOM 855 N N . VAL A 1 110 ? -5.380 -10.182 -5.016 1.00 94.38 110 VAL A N 1
ATOM 856 C CA . VAL A 1 110 ? -6.479 -10.273 -5.992 1.00 94.38 110 VAL A CA 1
ATOM 857 C C . VAL A 1 110 ? -6.301 -9.225 -7.091 1.00 94.38 110 VAL A C 1
ATOM 859 O O . VAL A 1 110 ? -6.373 -9.551 -8.275 1.00 94.38 110 VAL A O 1
ATOM 862 N N . TRP A 1 111 ? -5.997 -7.980 -6.719 1.00 90.25 111 TRP A N 1
ATOM 863 C CA . TRP A 1 111 ? -5.726 -6.920 -7.686 1.00 90.25 111 TRP A CA 1
ATOM 864 C C . TRP A 1 111 ? -4.496 -7.213 -8.557 1.00 90.25 111 TRP A C 1
ATOM 866 O O . TRP A 1 111 ? -4.526 -6.962 -9.762 1.00 90.25 111 TRP A O 1
ATOM 876 N N . LEU A 1 112 ? -3.434 -7.796 -7.990 1.00 89.31 112 LEU A N 1
ATOM 877 C CA . LEU A 1 112 ? -2.267 -8.222 -8.761 1.00 89.31 112 LEU A CA 1
ATOM 878 C C . LEU A 1 112 ? -2.623 -9.263 -9.814 1.00 89.31 112 LEU A C 1
ATOM 880 O O . LEU A 1 112 ? -2.162 -9.130 -10.942 1.00 89.31 112 LEU A O 1
ATOM 884 N N . LEU A 1 113 ? -3.440 -10.260 -9.468 1.00 89.00 113 LEU A N 1
ATOM 885 C CA . LEU A 1 113 ? -3.878 -11.295 -10.408 1.00 89.00 113 LEU A CA 1
ATOM 886 C C . LEU A 1 113 ? -4.708 -10.706 -11.552 1.00 89.00 113 LEU A C 1
ATOM 888 O O . LEU A 1 113 ? -4.523 -11.084 -12.706 1.00 89.00 113 LEU A O 1
ATOM 892 N N . VAL A 1 114 ? -5.581 -9.741 -11.254 1.00 90.12 114 VAL A N 1
ATOM 893 C CA . VAL A 1 114 ? -6.351 -9.025 -12.282 1.00 90.12 114 VAL A CA 1
ATOM 894 C C . VAL A 1 114 ? -5.420 -8.227 -13.198 1.00 90.12 114 VAL A C 1
ATOM 896 O O . VAL A 1 114 ? -5.517 -8.326 -14.421 1.00 90.12 114 VAL A O 1
ATOM 899 N N . LYS A 1 115 ? -4.478 -7.471 -12.622 1.00 85.38 115 LYS A N 1
ATOM 900 C CA . LYS A 1 115 ? -3.498 -6.681 -13.378 1.00 85.38 115 LYS A CA 1
ATOM 901 C C . LYS A 1 115 ? -2.640 -7.566 -14.281 1.00 85.38 115 LYS A C 1
ATOM 903 O O . LYS A 1 115 ? -2.450 -7.242 -15.450 1.00 85.38 115 LYS A O 1
ATOM 908 N N . THR A 1 116 ? -2.108 -8.668 -13.760 1.00 85.62 116 THR A N 1
ATOM 909 C CA . THR A 1 116 ? -1.236 -9.563 -14.529 1.00 85.62 116 THR A CA 1
ATOM 910 C C . THR A 1 116 ? -2.014 -10.351 -15.568 1.00 85.62 116 THR A C 1
ATOM 912 O O . THR A 1 116 ? -1.522 -10.486 -16.682 1.00 85.62 116 THR A O 1
ATOM 915 N N . GLY A 1 117 ? -3.244 -10.775 -15.268 1.00 84.19 117 GLY A N 1
ATOM 916 C CA . GLY A 1 117 ? -4.158 -11.355 -16.252 1.00 84.19 117 GLY A CA 1
ATOM 917 C C . GLY A 1 117 ? -4.432 -10.403 -17.420 1.00 84.19 117 GLY A C 1
ATOM 918 O O . GLY A 1 117 ? -4.348 -10.810 -18.575 1.00 84.19 117 GLY A O 1
ATOM 919 N N . GLY A 1 118 ? -4.651 -9.114 -17.141 1.00 83.75 118 GLY A N 1
ATOM 920 C CA . GLY A 1 118 ? -4.774 -8.085 -18.178 1.00 83.75 118 GLY A CA 1
ATOM 921 C C . GLY A 1 118 ? -3.514 -7.942 -19.043 1.00 83.75 118 GLY A C 1
ATOM 922 O O . GLY A 1 118 ? -3.614 -7.877 -20.266 1.00 83.75 118 GLY A O 1
ATOM 923 N N . ILE A 1 119 ? -2.325 -7.963 -18.427 1.00 82.44 119 ILE A N 1
ATOM 924 C CA . ILE A 1 119 ? -1.038 -7.931 -19.149 1.00 82.44 119 ILE A CA 1
ATOM 925 C C . ILE A 1 119 ? -0.893 -9.151 -20.068 1.00 82.44 119 ILE A C 1
ATOM 927 O O . ILE A 1 119 ? -0.447 -9.015 -21.203 1.00 82.44 119 ILE A O 1
ATOM 931 N N . VAL A 1 120 ? -1.284 -10.335 -19.589 1.00 83.12 120 VAL A N 1
ATOM 932 C CA . VAL A 1 120 ? -1.258 -11.576 -20.372 1.00 83.12 120 VAL A CA 1
ATOM 933 C C . VAL A 1 120 ? -2.166 -11.447 -21.596 1.00 83.12 120 VAL A C 1
ATOM 935 O O . VAL A 1 120 ? -1.693 -11.651 -22.708 1.00 83.12 120 VAL A O 1
ATOM 938 N N . ILE A 1 121 ? -3.425 -11.033 -21.426 1.00 83.12 121 ILE A N 1
ATOM 939 C CA . ILE A 1 121 ? -4.375 -10.865 -22.542 1.00 83.12 121 ILE A CA 1
ATOM 940 C C . ILE A 1 121 ? -3.836 -9.875 -23.582 1.00 83.12 121 ILE A C 1
ATOM 942 O O . ILE A 1 121 ? -3.818 -10.180 -24.770 1.00 83.12 121 ILE A O 1
ATOM 946 N N . SER A 1 122 ? -3.322 -8.727 -23.131 1.00 77.88 122 SER A N 1
ATOM 947 C CA . SER A 1 122 ? -2.748 -7.704 -24.012 1.00 77.88 122 SER A CA 1
ATOM 948 C C . SER A 1 122 ? -1.507 -8.171 -24.777 1.00 77.88 122 SER A C 1
ATOM 950 O O . SER A 1 122 ? -1.166 -7.548 -25.773 1.00 77.88 122 SER A O 1
ATOM 952 N N . SER A 1 123 ? -0.799 -9.204 -24.313 1.00 74.38 123 SER A N 1
ATOM 953 C CA . SER A 1 123 ? 0.399 -9.713 -24.995 1.00 74.38 123 SER A CA 1
ATOM 954 C C . SER A 1 123 ? 0.101 -10.661 -26.163 1.00 74.38 123 SER A C 1
ATOM 956 O O . SER A 1 123 ? 1.016 -10.986 -26.917 1.00 74.38 123 SER A O 1
ATOM 958 N N . TYR A 1 124 ? -1.156 -11.095 -26.311 1.00 72.31 124 TYR A N 1
ATOM 959 C CA . TYR A 1 124 ? -1.615 -11.986 -27.385 1.00 72.31 124 TYR A CA 1
ATOM 960 C C . TYR A 1 124 ? -2.518 -11.298 -28.423 1.00 72.31 124 TYR A C 1
ATOM 962 O O . TYR A 1 124 ? -2.940 -11.959 -29.372 1.00 72.31 124 TYR A O 1
ATOM 970 N N . MET A 1 125 ? -2.837 -10.014 -28.229 1.00 64.88 125 MET A N 1
ATOM 971 C CA . MET A 1 125 ? -3.561 -9.162 -29.185 1.00 64.88 125 MET A CA 1
ATOM 972 C C . MET A 1 125 ? -2.572 -8.336 -30.002 1.00 64.88 125 MET A C 1
ATOM 974 O O . MET A 1 125 ? -2.840 -8.152 -31.207 1.00 64.88 125 MET A O 1
#

Mean predicted aligned error: 7.66 Å

Solvent-accessible surface area (backbone atoms only — not comparable to full-atom values): 7040 Å² total; per-residue (Å²): 138,87,81,72,86,63,85,50,72,60,50,68,69,55,56,50,50,32,50,61,62,22,48,45,55,54,55,51,50,50,53,50,50,51,53,49,58,75,73,48,60,82,88,68,54,89,62,70,94,52,76,27,53,28,66,78,52,55,78,93,80,44,59,68,43,57,44,53,52,27,53,60,46,29,59,54,54,54,50,29,47,53,37,37,11,50,39,47,24,71,58,21,57,91,44,50,49,66,59,32,33,51,54,52,48,52,56,48,51,53,5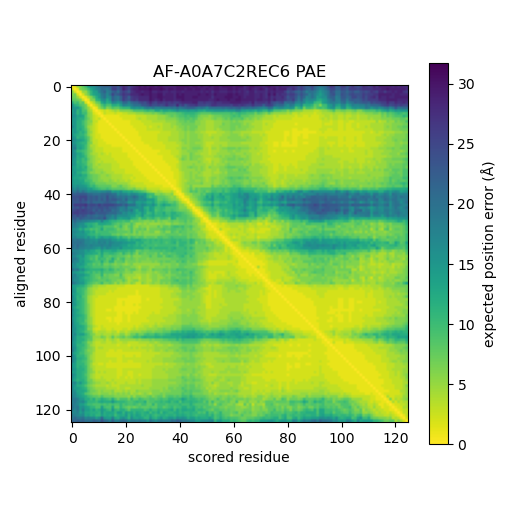0,48,53,54,54,31,51,50,49,48,58,63,73,78,110

Secondary structure (DSSP, 8-state):
------S----HHHHHHHHHHHTHHHHHHHHHHHHHHHHS-GGGTTS---SBGGGGS-TTTS-HHHHHHHHHSBHHHHHHHHHHHHHHHHHSTT--HHHHHHHHHHHHHHHHHHHHHHHHHHT--

pLDDT: mean 83.67, std 12.74, range [40.16, 97.44]